Protein AF-A0A8S2ZZK2-F1 (afdb_monomer)

Radius of gyration: 12.53 Å; Cα contacts (8 Å, |Δi|>4): 25; chains: 1; bounding box: 24×17×36 Å

pLDDT: mean 83.45, std 8.13, range [62.0, 95.56]

Sequence (51 aa):
MTDMVEQLLDNYRQVNKILPNKVVFYRDGVDDGQFGKIIEHEIPAIQEAFN

Foldseek 3Di:
DLVVLLVVQVVVCVVPVDGDPDDDDDDPDDDPVCPVVCVVPVVVSNVVSVD

InterPro domains:
  IPR003165 Piwi domain [PF02171] (1-50)
  IPR003165 Piwi domain [PS50822] (1-51)
  IPR012337 Ribonuclease H-like superfamily [SSF53098] (1-50)
  IPR036397 Ribonuclease H superfamily [G3DSA:3.30.420.10] (1-51)

Mean predicted aligned error: 5.26 Å

Structure (mmCIF, N/CA/C/O backbone):
data_AF-A0A8S2ZZK2-F1
#
_entry.id   AF-A0A8S2ZZK2-F1
#
loop_
_atom_site.group_PDB
_atom_site.id
_atom_site.type_symbol
_atom_site.label_atom_id
_atom_site.label_alt_id
_atom_site.label_comp_id
_atom_site.label_asym_id
_atom_site.label_entity_id
_atom_site.label_seq_id
_atom_site.pdbx_PDB_ins_code
_atom_site.Cartn_x
_atom_site.Cartn_y
_atom_site.Cartn_z
_atom_site.occupancy
_atom_site.B_iso_or_equiv
_atom_site.auth_seq_id
_atom_site.auth_comp_id
_atom_site.auth_asym_id
_atom_site.auth_atom_id
_atom_site.pdbx_PDB_model_num
ATOM 1 N N . MET A 1 1 ? 4.572 7.795 -2.751 1.00 62.00 1 MET A N 1
ATOM 2 C CA . MET A 1 1 ? 3.415 6.898 -2.980 1.00 62.00 1 MET A CA 1
ATOM 3 C C . MET A 1 1 ? 3.021 6.223 -1.680 1.00 62.00 1 MET A C 1
ATOM 5 O O . MET A 1 1 ? 1.842 6.232 -1.362 1.00 62.00 1 MET A O 1
ATOM 9 N N . THR A 1 2 ? 4.006 5.746 -0.919 1.00 70.12 2 THR A N 1
ATOM 10 C CA . THR A 1 2 ? 3.880 5.203 0.440 1.00 70.12 2 THR A CA 1
ATOM 11 C C . TH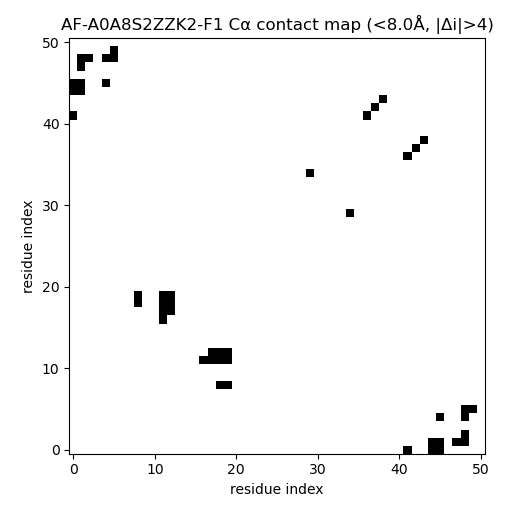R A 1 2 ? 2.978 6.059 1.338 1.00 70.12 2 THR A C 1
ATOM 13 O O . THR A 1 2 ? 1.917 5.583 1.720 1.00 70.12 2 THR A O 1
ATOM 16 N N . ASP A 1 3 ? 3.260 7.359 1.489 1.00 80.06 3 ASP A N 1
ATOM 17 C CA . ASP A 1 3 ? 2.469 8.268 2.344 1.00 80.06 3 ASP A CA 1
ATOM 18 C C . ASP A 1 3 ? 0.968 8.322 1.994 1.00 80.06 3 ASP A C 1
ATOM 20 O O . ASP A 1 3 ? 0.112 8.436 2.869 1.00 80.06 3 ASP A O 1
ATOM 24 N N . MET A 1 4 ? 0.616 8.235 0.704 1.00 85.81 4 MET A N 1
ATOM 25 C CA . MET A 1 4 ? -0.791 8.229 0.284 1.00 85.81 4 MET A CA 1
ATOM 26 C C . MET A 1 4 ? -1.478 6.912 0.641 1.00 85.81 4 MET A C 1
ATOM 28 O O . MET A 1 4 ? -2.643 6.907 1.034 1.00 85.81 4 MET A O 1
ATOM 32 N N . VAL A 1 5 ? -0.775 5.791 0.473 1.00 86.62 5 VAL A N 1
ATOM 33 C CA . VAL A 1 5 ? -1.312 4.463 0.780 1.00 86.62 5 VAL A CA 1
ATOM 34 C C . VAL A 1 5 ? -1.485 4.303 2.286 1.00 86.62 5 VAL A C 1
ATOM 36 O O . VAL A 1 5 ? -2.542 3.848 2.713 1.00 86.62 5 VAL A O 1
ATOM 39 N N . GLU A 1 6 ? -0.522 4.764 3.084 1.00 87.56 6 GLU A N 1
ATOM 40 C CA . GLU A 1 6 ? -0.606 4.782 4.548 1.00 87.56 6 GLU A CA 1
ATOM 41 C C . GLU A 1 6 ? -1.838 5.554 5.033 1.00 87.56 6 GLU A C 1
ATOM 43 O O . GLU A 1 6 ? -2.647 5.016 5.788 1.00 87.56 6 GLU A O 1
ATOM 48 N N . GLN A 1 7 ? -2.065 6.768 4.518 1.00 90.44 7 GLN A N 1
ATOM 49 C CA . GLN A 1 7 ? -3.250 7.560 4.868 1.00 90.44 7 GLN A CA 1
ATOM 50 C C . GLN A 1 7 ? -4.565 6.848 4.516 1.00 90.44 7 GLN A C 1
ATOM 52 O O . GLN A 1 7 ? -5.540 6.910 5.270 1.00 90.44 7 GLN A O 1
ATOM 57 N N . LEU A 1 8 ? -4.620 6.161 3.371 1.00 90.69 8 LEU A N 1
ATOM 58 C CA . LEU A 1 8 ? -5.799 5.393 2.966 1.00 90.69 8 LEU A CA 1
ATOM 59 C C . LEU A 1 8 ? -6.025 4.172 3.867 1.00 90.69 8 LEU A C 1
ATOM 61 O O . LEU A 1 8 ? -7.170 3.884 4.227 1.00 90.69 8 LEU A O 1
ATOM 65 N N . LEU A 1 9 ? -4.954 3.475 4.253 1.00 90.81 9 LEU A N 1
ATOM 66 C CA . LEU A 1 9 ? -5.011 2.338 5.170 1.00 90.81 9 LEU A CA 1
ATOM 67 C C . LEU A 1 9 ? -5.439 2.766 6.575 1.00 90.81 9 LEU A C 1
ATOM 69 O O . LEU A 1 9 ? -6.291 2.105 7.175 1.00 90.81 9 LEU A O 1
ATOM 73 N N . ASP A 1 10 ? -4.941 3.899 7.062 1.00 92.94 10 ASP A N 1
ATOM 74 C CA . ASP A 1 10 ? -5.359 4.474 8.337 1.00 92.94 10 ASP A CA 1
ATOM 75 C C . ASP A 1 10 ? -6.841 4.844 8.327 1.00 92.94 10 ASP A C 1
ATOM 77 O O . ASP A 1 10 ? -7.577 4.469 9.243 1.00 92.94 10 ASP A O 1
ATOM 81 N N . ASN A 1 11 ? -7.322 5.492 7.264 1.00 93.75 11 ASN A N 1
ATOM 82 C CA . ASN A 1 11 ? -8.743 5.803 7.107 1.00 93.75 11 ASN A CA 1
ATOM 83 C C . ASN A 1 11 ? -9.603 4.530 7.089 1.00 93.75 11 ASN A C 1
ATOM 85 O O . ASN A 1 11 ? -10.630 4.455 7.771 1.00 93.75 11 ASN A O 1
ATOM 89 N N . TYR A 1 12 ? -9.167 3.494 6.366 1.00 93.88 12 TYR A N 1
ATOM 90 C CA . TYR A 1 12 ? -9.854 2.205 6.348 1.00 93.88 12 TYR A CA 1
ATOM 91 C C . TYR A 1 12 ? -9.901 1.575 7.746 1.00 93.88 12 TYR A C 1
ATOM 93 O O . TYR A 1 12 ? -10.960 1.111 8.185 1.00 93.88 12 TYR A O 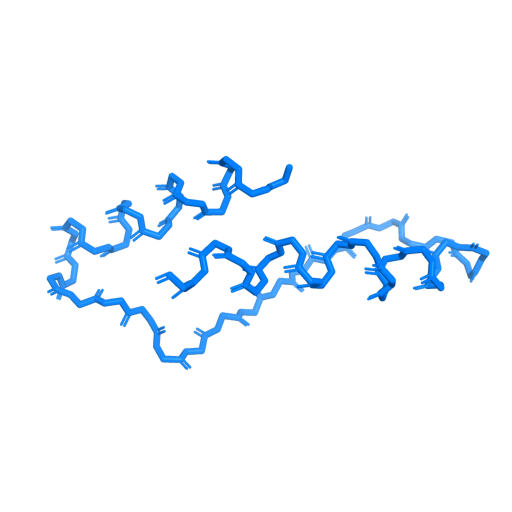1
ATOM 101 N N . ARG A 1 13 ? -8.777 1.587 8.472 1.00 94.31 13 ARG A N 1
ATOM 102 C CA . ARG A 1 13 ? -8.663 1.037 9.825 1.00 94.31 13 ARG A CA 1
ATOM 103 C C . ARG A 1 13 ? -9.494 1.816 10.835 1.00 94.31 13 ARG A C 1
ATOM 105 O O . ARG A 1 13 ? -10.067 1.212 11.740 1.00 94.31 13 ARG A O 1
ATOM 112 N N . GLN A 1 14 ? -9.606 3.134 10.702 1.00 95.56 14 GLN A N 1
ATOM 113 C CA . GLN A 1 14 ? -10.430 3.944 11.599 1.00 95.56 14 GLN A CA 1
ATOM 114 C C . GLN A 1 14 ? -11.903 3.522 11.555 1.00 95.56 14 GLN A C 1
ATOM 116 O O . GLN A 1 14 ? -12.537 3.444 12.613 1.00 95.56 14 GLN A O 1
ATOM 121 N N . VAL A 1 15 ? -12.412 3.184 10.367 1.00 95.31 15 VAL A N 1
ATOM 122 C CA . VAL A 1 15 ? -13.796 2.740 10.157 1.00 95.31 15 VAL A CA 1
ATOM 123 C C . VAL A 1 15 ? -13.975 1.259 10.505 1.00 95.31 15 VAL A C 1
ATOM 125 O O . VAL A 1 15 ? -14.872 0.914 11.270 1.00 95.31 15 VAL A O 1
ATOM 128 N N . ASN A 1 16 ? -13.104 0.385 9.994 1.00 94.19 16 ASN A N 1
ATOM 129 C CA . ASN A 1 16 ? -13.286 -1.071 10.070 1.00 94.19 16 ASN A CA 1
ATOM 130 C C . ASN A 1 16 ? -12.602 -1.725 11.282 1.00 94.19 16 ASN A C 1
ATOM 132 O O . ASN A 1 16 ? -12.828 -2.900 11.554 1.00 94.19 16 ASN A O 1
ATOM 136 N N . LYS A 1 17 ? -11.745 -0.986 12.000 1.00 93.88 17 LYS A N 1
ATOM 137 C CA . LYS A 1 17 ? -10.896 -1.446 13.123 1.00 93.88 17 LYS A CA 1
ATOM 138 C C . LYS A 1 17 ? -9.892 -2.550 12.778 1.00 93.88 17 LYS A C 1
ATOM 140 O O . LYS A 1 17 ? -9.171 -3.016 13.656 1.00 93.88 17 LYS A O 1
ATOM 145 N N . ILE A 1 18 ? -9.790 -2.900 11.501 1.00 92.69 18 ILE A N 1
ATOM 146 C CA . ILE A 1 18 ? -8.853 -3.867 10.933 1.00 92.69 18 ILE A CA 1
ATOM 147 C C . ILE A 1 18 ? -8.229 -3.285 9.664 1.00 92.69 18 ILE A C 1
ATOM 149 O O . ILE A 1 18 ? -8.814 -2.401 9.037 1.00 92.69 18 ILE A O 1
ATOM 153 N N . LEU A 1 19 ? -7.058 -3.791 9.280 1.00 90.31 19 LEU A N 1
ATOM 154 C CA . LEU A 1 19 ? -6.478 -3.528 7.963 1.00 90.31 19 LEU A CA 1
ATOM 155 C C . LEU A 1 19 ? -7.118 -4.446 6.906 1.00 90.31 19 LEU A C 1
ATOM 157 O O . LEU A 1 19 ? -7.590 -5.534 7.245 1.00 90.31 19 LEU A O 1
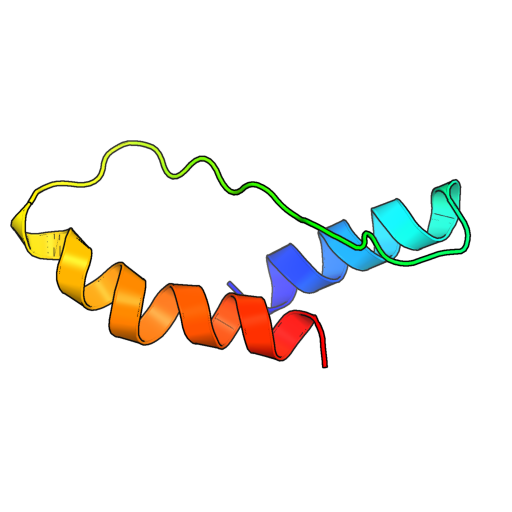ATOM 161 N N . PRO A 1 20 ? -7.162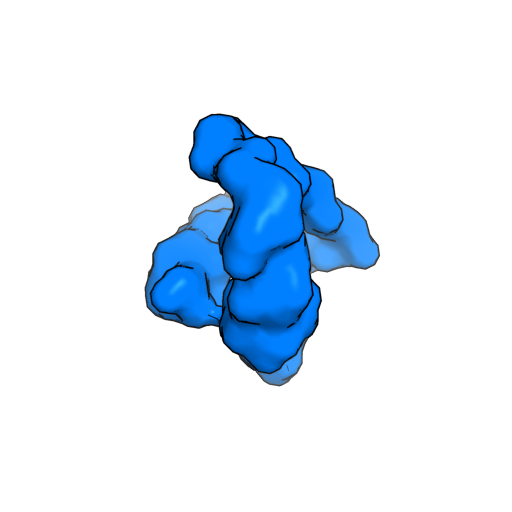 -4.029 5.631 1.00 90.50 20 PRO A N 1
ATOM 162 C CA . PRO A 1 20 ? -7.704 -4.859 4.563 1.00 90.50 20 PRO A CA 1
ATOM 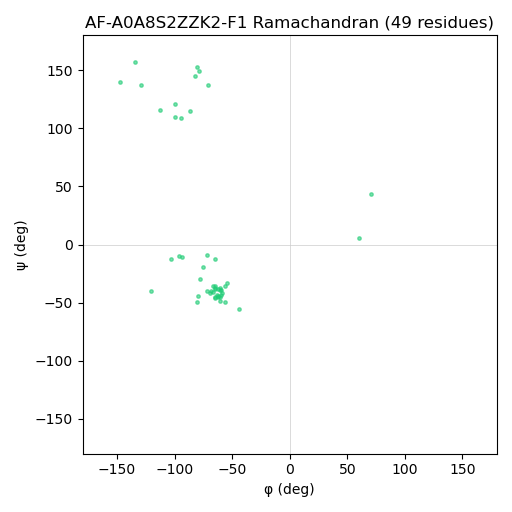163 C C . PRO A 1 20 ? -6.766 -6.034 4.243 1.00 90.50 20 PRO A C 1
ATOM 165 O O . PRO A 1 20 ? -5.559 -5.865 4.111 1.00 90.50 20 PRO A O 1
ATOM 168 N N . ASN A 1 21 ? -7.328 -7.229 4.038 1.00 88.38 21 ASN A N 1
ATOM 169 C CA . ASN A 1 21 ? -6.561 -8.415 3.626 1.00 88.38 21 ASN A CA 1
ATOM 170 C C . ASN A 1 21 ? -6.149 -8.394 2.144 1.00 88.38 21 ASN A C 1
ATOM 172 O O . ASN A 1 21 ? -5.292 -9.175 1.733 1.00 88.38 21 ASN A O 1
ATOM 176 N N . LYS A 1 22 ? -6.818 -7.576 1.324 1.00 87.94 22 LYS A N 1
ATOM 177 C CA . LYS A 1 22 ? -6.563 -7.415 -0.113 1.00 87.94 22 LYS A CA 1
ATOM 178 C C . LYS A 1 22 ? -6.857 -5.978 -0.516 1.00 87.94 22 LYS A C 1
ATOM 180 O O . LYS A 1 22 ? -7.871 -5.427 -0.092 1.00 87.94 22 LYS A O 1
ATOM 185 N N . VAL A 1 23 ? -6.016 -5.414 -1.377 1.00 87.12 23 VAL A N 1
ATOM 186 C CA . VAL A 1 23 ? -6.213 -4.083 -1.960 1.00 87.12 23 VAL A CA 1
ATOM 187 C C . VAL A 1 23 ? -6.073 -4.174 -3.473 1.00 87.12 23 VAL A C 1
ATOM 189 O O . VAL A 1 23 ? -5.203 -4.877 -3.983 1.00 87.12 23 VAL A O 1
ATOM 192 N N . VAL A 1 24 ? -6.971 -3.497 -4.187 1.00 88.44 24 VAL A N 1
ATOM 193 C CA . VAL A 1 24 ? -6.989 -3.437 -5.651 1.00 88.44 24 VAL A CA 1
ATOM 194 C C . VAL A 1 24 ? -6.669 -2.007 -6.061 1.00 88.44 24 VAL A C 1
ATOM 196 O O . VAL A 1 24 ? -7.431 -1.093 -5.753 1.00 88.44 24 VAL A O 1
ATOM 199 N N . PHE A 1 25 ? -5.545 -1.819 -6.749 1.00 85.31 25 PHE A N 1
ATOM 200 C CA . PHE A 1 25 ? -5.127 -0.525 -7.279 1.00 85.31 25 PHE A CA 1
ATOM 201 C C . PHE A 1 25 ? -5.473 -0.435 -8.763 1.00 85.31 25 PHE A C 1
ATOM 203 O O . PHE A 1 25 ? -4.99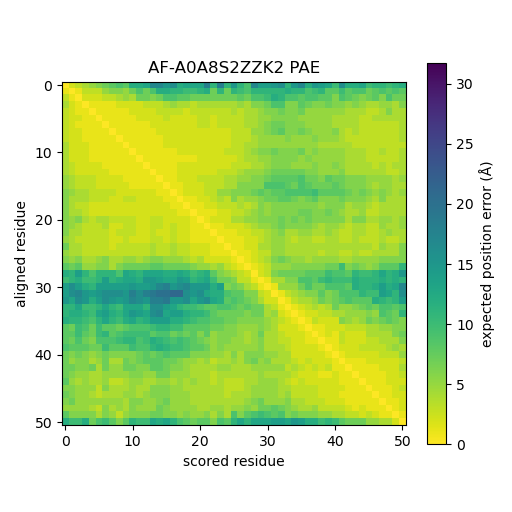9 -1.235 -9.567 1.00 85.31 25 PHE A O 1
ATOM 210 N N . TYR A 1 26 ? -6.280 0.558 -9.128 1.00 85.12 26 TYR A N 1
ATOM 211 C CA . TYR A 1 26 ? -6.522 0.913 -10.522 1.00 85.12 26 TYR A CA 1
ATOM 212 C C . TYR A 1 26 ? -5.565 2.038 -10.905 1.00 85.12 26 TYR A C 1
ATOM 214 O O . TYR A 1 26 ? -5.703 3.164 -10.427 1.00 85.12 26 TYR A O 1
ATOM 222 N N . ARG A 1 27 ? -4.571 1.727 -11.741 1.00 82.00 27 ARG A N 1
ATOM 223 C CA . ARG A 1 27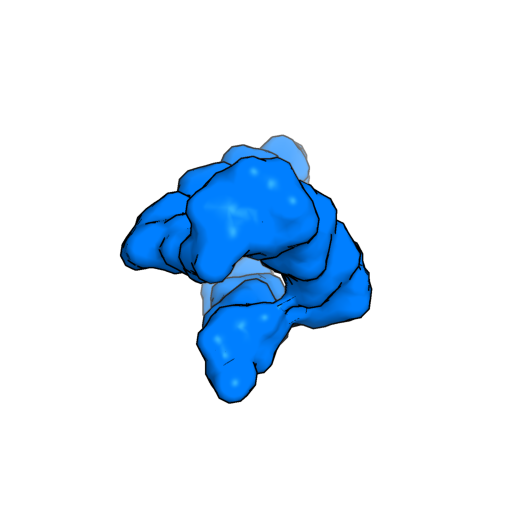 ? -3.610 2.708 -12.249 1.00 82.00 27 ARG A CA 1
ATOM 224 C C . ARG A 1 27 ? -4.022 3.134 -13.655 1.00 82.00 27 ARG A C 1
ATOM 226 O O . ARG A 1 27 ? -3.92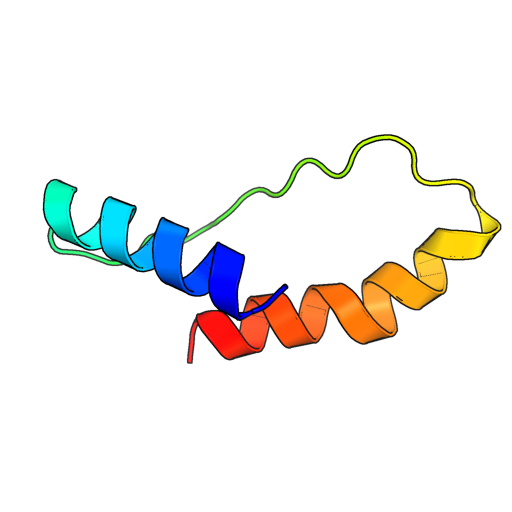4 2.347 -14.588 1.00 82.00 27 ARG A O 1
ATOM 233 N N . ASP A 1 28 ? -4.489 4.371 -13.785 1.00 83.50 28 ASP A N 1
ATOM 234 C CA . ASP A 1 28 ? -4.907 4.935 -15.073 1.00 83.50 28 ASP A CA 1
ATOM 235 C C . ASP A 1 28 ? -3.712 5.465 -15.891 1.00 83.50 28 ASP A C 1
ATOM 237 O O . ASP A 1 28 ? -2.760 6.006 -15.319 1.00 83.50 28 ASP A O 1
ATOM 241 N N . GLY A 1 29 ? -3.777 5.326 -17.219 1.00 72.81 29 GLY A N 1
ATOM 242 C CA . GLY A 1 29 ? -2.833 5.931 -18.166 1.00 72.81 29 GLY A CA 1
ATOM 243 C C . GLY A 1 29 ? -1.417 5.343 -18.182 1.00 72.81 29 GLY A C 1
ATOM 244 O O . GLY A 1 29 ? -0.452 6.103 -18.211 1.00 72.81 29 GLY A O 1
ATOM 245 N N . VAL A 1 30 ? -1.272 4.015 -18.149 1.00 74.19 30 VAL A N 1
ATOM 246 C CA . VAL A 1 30 ? 0.043 3.362 -18.270 1.00 74.19 30 VAL A CA 1
ATOM 247 C C . VAL A 1 30 ? 0.385 3.144 -19.745 1.00 74.19 30 VAL A C 1
ATOM 249 O O . VAL A 1 30 ? -0.282 2.366 -20.420 1.00 74.19 30 VAL A O 1
ATOM 252 N N . ASP A 1 31 ? 1.427 3.816 -20.231 1.00 74.44 31 ASP A N 1
ATOM 253 C CA . ASP A 1 31 ? 2.048 3.515 -21.529 1.00 74.44 31 ASP A CA 1
ATOM 254 C C . ASP A 1 31 ? 2.979 2.290 -21.395 1.00 74.44 31 ASP A C 1
ATOM 256 O O . ASP A 1 31 ? 3.592 2.098 -20.339 1.00 74.44 31 ASP A O 1
ATOM 260 N N . ASP A 1 32 ? 3.146 1.479 -22.448 1.00 69.62 32 ASP A N 1
ATOM 261 C CA . ASP A 1 32 ? 3.882 0.193 -22.388 1.00 69.62 32 ASP A CA 1
ATOM 262 C C . ASP A 1 32 ? 5.315 0.338 -21.830 1.00 69.62 32 ASP A C 1
ATOM 264 O O . ASP A 1 32 ? 5.818 -0.526 -21.109 1.00 69.62 32 ASP A O 1
ATOM 268 N N . GLY A 1 33 ? 5.971 1.475 -22.089 1.00 72.69 33 GLY A N 1
ATOM 269 C CA . GLY A 1 33 ? 7.319 1.777 -21.593 1.00 72.69 33 GLY A CA 1
ATOM 270 C C . GLY A 1 33 ? 7.415 2.075 -20.088 1.00 72.69 33 GLY A C 1
ATOM 271 O O . GLY A 1 33 ? 8.520 2.183 -19.554 1.00 72.69 33 GLY A O 1
ATOM 272 N N . GLN A 1 34 ? 6.288 2.228 -19.389 1.00 67.06 34 GLN A N 1
ATOM 273 C CA . GLN A 1 34 ? 6.230 2.548 -17.959 1.00 67.06 34 GLN A CA 1
ATOM 274 C C . GLN A 1 34 ? 5.883 1.338 -17.087 1.00 67.06 34 GLN A C 1
ATOM 276 O O . GLN A 1 34 ? 6.096 1.386 -15.875 1.00 67.06 34 GLN A O 1
ATOM 281 N N . PHE A 1 35 ? 5.429 0.236 -17.692 1.00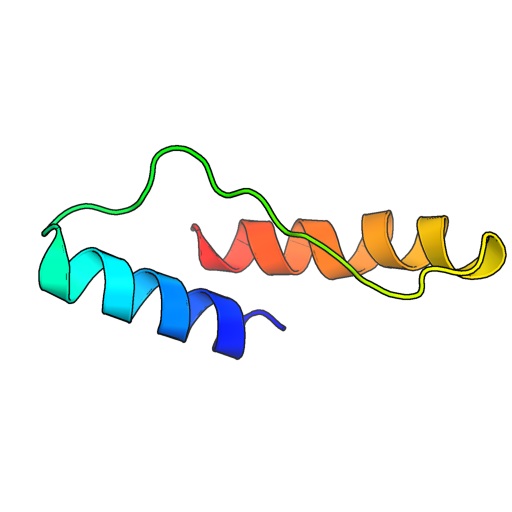 77.12 35 PHE A N 1
ATOM 282 C CA . PHE A 1 35 ? 5.009 -0.963 -16.968 1.00 77.12 35 PHE A CA 1
ATOM 283 C C . PHE A 1 35 ? 6.132 -1.542 -16.094 1.00 77.12 35 PHE A C 1
ATOM 285 O O . PHE A 1 35 ? 5.914 -1.866 -14.928 1.00 77.12 35 PHE A O 1
ATOM 292 N N . GLY A 1 36 ? 7.364 -1.577 -16.619 1.00 77.44 36 GLY A N 1
ATOM 293 C CA . GLY A 1 36 ? 8.537 -2.038 -15.869 1.00 77.44 36 GLY A CA 1
ATOM 294 C C . GLY A 1 36 ? 8.836 -1.178 -14.637 1.00 77.44 36 GLY A C 1
ATOM 295 O O . GLY A 1 36 ? 9.018 -1.707 -13.545 1.00 77.44 36 GLY A O 1
ATOM 296 N N . LYS A 1 37 ? 8.782 0.154 -14.775 1.00 77.94 37 LYS A N 1
ATOM 297 C CA . LYS A 1 37 ? 9.026 1.077 -13.652 1.00 77.94 37 LYS A CA 1
ATOM 298 C C . LYS A 1 37 ? 7.971 0.957 -12.553 1.00 77.94 37 LYS A C 1
ATOM 300 O O . LYS A 1 37 ? 8.306 1.090 -11.381 1.00 77.94 37 LYS A O 1
ATOM 305 N N . ILE A 1 38 ? 6.715 0.702 -12.919 1.00 77.81 38 ILE A N 1
ATOM 306 C CA . ILE A 1 38 ? 5.624 0.502 -11.955 1.00 77.81 38 ILE A CA 1
ATOM 307 C C . ILE A 1 38 ? 5.875 -0.766 -11.134 1.00 77.81 38 ILE A C 1
ATOM 309 O O . ILE A 1 38 ? 5.772 -0.734 -9.908 1.00 77.81 38 ILE A O 1
ATOM 313 N N . ILE A 1 39 ? 6.261 -1.864 -11.790 1.00 81.44 39 ILE A N 1
ATOM 314 C CA . ILE A 1 39 ? 6.586 -3.121 -11.103 1.00 81.44 39 ILE A CA 1
ATOM 315 C C . ILE A 1 39 ? 7.789 -2.944 -10.172 1.00 81.44 39 ILE A C 1
ATOM 317 O O . ILE A 1 39 ? 7.758 -3.429 -9.046 1.00 81.44 39 ILE A O 1
ATOM 321 N N . GLU A 1 40 ? 8.836 -2.253 -10.621 1.00 83.44 40 GLU A N 1
ATOM 322 C CA . GLU A 1 40 ? 10.085 -2.131 -9.863 1.00 83.44 40 GLU A CA 1
ATOM 323 C C . GLU A 1 40 ? 10.019 -1.118 -8.714 1.00 83.44 40 GLU A C 1
ATOM 325 O O . GLU A 1 40 ? 10.717 -1.292 -7.717 1.00 83.44 40 GLU A O 1
ATOM 330 N N . HIS A 1 41 ? 9.196 -0.070 -8.823 1.00 80.56 41 HIS A N 1
ATOM 331 C CA . HIS A 1 41 ? 9.192 1.027 -7.849 1.00 80.56 41 HIS A CA 1
ATOM 332 C C . HIS A 1 41 ? 7.853 1.239 -7.138 1.00 80.56 41 HIS A C 1
ATOM 334 O O . HIS A 1 41 ? 7.853 1.498 -5.936 1.00 80.56 41 HIS A O 1
ATOM 340 N N . GLU A 1 42 ? 6.716 1.138 -7.832 1.00 80.12 42 GLU A N 1
ATOM 341 C CA . GLU A 1 42 ? 5.409 1.414 -7.217 1.00 80.12 42 GLU A CA 1
ATOM 342 C C . GLU A 1 42 ? 4.914 0.224 -6.386 1.00 80.12 42 GLU A C 1
ATOM 344 O O . GLU A 1 42 ? 4.482 0.416 -5.251 1.00 80.12 42 GLU A O 1
ATOM 349 N N . ILE A 1 43 ? 5.023 -1.009 -6.898 1.00 84.12 43 ILE A N 1
ATOM 350 C CA . ILE A 1 43 ? 4.576 -2.210 -6.169 1.00 84.12 43 ILE A CA 1
ATOM 351 C C . ILE A 1 43 ? 5.320 -2.385 -4.832 1.00 84.12 43 ILE A C 1
ATOM 353 O O . ILE A 1 43 ? 4.636 -2.557 -3.819 1.00 84.12 43 ILE A O 1
ATOM 357 N N . PRO A 1 44 ? 6.666 -2.299 -4.760 1.00 86.62 44 PRO A N 1
ATOM 358 C CA . PRO A 1 44 ? 7.373 -2.448 -3.489 1.00 86.62 44 PRO A CA 1
ATOM 359 C C . PRO A 1 44 ? 7.049 -1.324 -2.503 1.00 86.62 44 PRO A C 1
ATOM 361 O O . PRO A 1 44 ? 6.867 -1.596 -1.323 1.00 86.62 44 PRO A O 1
ATOM 364 N N . ALA A 1 45 ? 6.897 -0.083 -2.980 1.00 83.75 45 ALA A N 1
ATOM 365 C CA . ALA A 1 45 ? 6.520 1.049 -2.133 1.00 83.75 45 ALA A CA 1
ATOM 366 C C . ALA A 1 45 ? 5.105 0.893 -1.550 1.00 83.75 45 ALA A C 1
ATOM 368 O O . ALA A 1 45 ? 4.858 1.251 -0.401 1.00 83.75 45 ALA A O 1
ATOM 369 N N . ILE A 1 46 ? 4.170 0.335 -2.328 1.00 83.31 46 ILE A N 1
ATOM 370 C CA . ILE A 1 46 ? 2.838 -0.020 -1.833 1.00 83.31 46 ILE A CA 1
ATOM 371 C C . ILE A 1 46 ? 2.955 -1.126 -0.785 1.00 83.31 46 ILE A C 1
ATOM 373 O O . ILE A 1 46 ? 2.328 -1.009 0.255 1.00 83.31 46 ILE A O 1
ATOM 377 N N . GLN A 1 47 ? 3.743 -2.177 -1.037 1.00 83.38 47 GLN A N 1
ATOM 378 C CA . GLN A 1 47 ? 3.939 -3.283 -0.092 1.00 83.38 47 GLN A CA 1
ATOM 379 C C . GLN A 1 47 ? 4.586 -2.835 1.223 1.00 83.38 47 GLN A C 1
ATOM 381 O O . GLN A 1 47 ? 4.185 -3.317 2.278 1.00 83.38 47 GLN A O 1
ATOM 386 N N . GLU A 1 48 ? 5.542 -1.907 1.172 1.00 84.31 48 GLU A N 1
ATOM 387 C CA . GLU A 1 48 ? 6.178 -1.329 2.358 1.00 84.31 48 GLU A CA 1
ATOM 388 C C . GLU A 1 48 ? 5.161 -0.617 3.256 1.00 84.31 48 GLU A C 1
ATOM 390 O O . GLU A 1 48 ? 5.209 -0.798 4.464 1.00 84.31 48 GLU A O 1
ATOM 395 N N . ALA A 1 49 ? 4.167 0.066 2.677 1.00 79.81 49 ALA A N 1
ATOM 396 C CA . ALA A 1 49 ? 3.091 0.707 3.437 1.00 79.81 49 ALA A CA 1
ATOM 397 C C . ALA A 1 49 ? 2.171 -0.278 4.198 1.00 79.81 49 ALA A C 1
ATOM 399 O O . ALA A 1 49 ? 1.354 0.157 5.009 1.00 79.81 49 ALA A O 1
ATOM 400 N N . PHE A 1 50 ? 2.246 -1.590 3.925 1.00 76.31 50 PHE A N 1
ATOM 401 C CA . PHE A 1 50 ? 1.505 -2.621 4.672 1.00 76.31 50 PHE A CA 1
ATOM 402 C C . PHE A 1 50 ? 2.320 -3.284 5.794 1.00 76.31 50 PHE A C 1
ATOM 404 O O . PHE A 1 50 ? 1.726 -4.049 6.561 1.00 76.31 50 PHE A O 1
ATOM 411 N N . ASN A 1 51 ? 3.636 -3.049 5.870 1.00 68.25 51 ASN A N 1
ATOM 412 C CA . ASN A 1 51 ? 4.508 -3.572 6.933 1.00 68.25 51 ASN A CA 1
ATOM 413 C C . ASN A 1 51 ? 4.507 -2.654 8.159 1.00 68.25 51 ASN A C 1
ATOM 415 O O . ASN A 1 51 ? 4.587 -3.209 9.280 1.00 68.25 51 ASN A O 1
#

Nearest PDB structures (foldseek):
  9cmp-assembly1_A  TM=9.592E-01  e=1.178E-02  Homo sapiens
  5js2-assembly1_A  TM=9.465E-01  e=1.774E-02  Homo sapiens

Solvent-accessible surface area (backbone atoms only — not comparable to full-atom values): 3287 Å² total; per-residue (Å²): 110,34,72,60,52,36,54,53,47,51,54,46,23,71,76,68,76,45,76,79,95,74,86,86,83,86,81,82,88,77,54,84,91,46,54,64,56,41,60,72,52,49,51,54,37,54,55,56,52,76,111

Secondary structure (DSSP, 8-state):
-HHHHHHHHHHHHHHHSS--S----------GGGHHHIIIIIHHHHHHTT-

Organism: NCBI:txid392030